Protein AF-A0A965YYR7-F1 (afdb_monomer)

Radius of gyration: 12.51 Å; Cα contacts (8 Å, |Δi|>4): 319; chains: 1; bounding box: 32×24×30 Å

Mean predicted aligned error: 2.52 Å

Secondary structure (DSSP, 8-state):
--TTBTTBPBPHHHHHHT-SEEEEEEEEEEEEEESSSTT-EE--TTS---SEEEEESSTT---GGGEEEEEE-SHHHHHHH-TTT-GGGTT-EEEEEEEEEEETTEEEEEEEEEEEE--

pLDDT: mean 96.13, std 3.87, range [72.44, 98.81]

Structure (mmCIF, N/CA/C/O backbone):
data_AF-A0A965YYR7-F1
#
_entry.id   AF-A0A965YYR7-F1
#
loop_
_atom_site.group_PDB
_atom_site.id
_atom_site.type_symbol
_atom_site.label_atom_id
_atom_site.label_alt_id
_atom_site.label_comp_id
_atom_site.label_asym_id
_atom_site.label_entity_id
_atom_site.label_seq_id
_atom_site.pdbx_PDB_ins_code
_atom_site.Cartn_x
_atom_site.Cartn_y
_atom_site.Cartn_z
_atom_site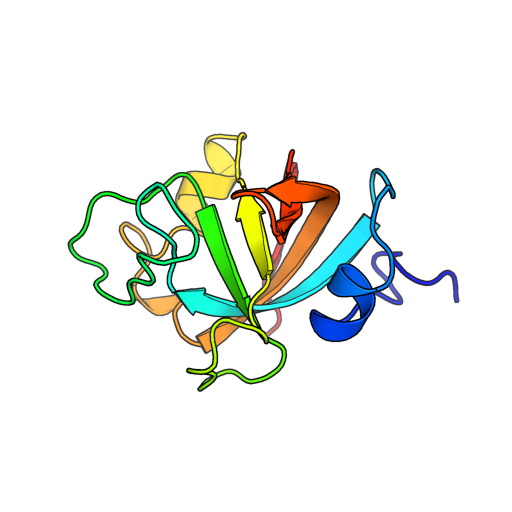.occupancy
_atom_site.B_iso_or_equiv
_atom_site.auth_seq_id
_atom_site.auth_comp_id
_atom_site.auth_asym_id
_atom_site.auth_atom_id
_atom_site.pdbx_PDB_model_num
ATOM 1 N N . MET A 1 1 ? 14.204 -14.937 -13.530 1.00 72.44 1 MET A N 1
ATOM 2 C CA . MET A 1 1 ? 13.237 -13.839 -13.311 1.00 72.44 1 MET A CA 1
ATOM 3 C C . MET A 1 1 ? 13.955 -12.738 -12.541 1.00 72.44 1 MET A C 1
ATOM 5 O O . MET A 1 1 ? 14.934 -13.054 -11.874 1.00 72.44 1 MET A O 1
ATOM 9 N N . ILE A 1 2 ? 13.568 -11.470 -12.703 1.00 90.50 2 ILE A N 1
ATOM 10 C CA . ILE A 1 2 ? 14.179 -10.355 -11.959 1.00 90.50 2 ILE A CA 1
ATOM 11 C C . ILE A 1 2 ? 13.337 -10.133 -10.707 1.00 90.50 2 ILE A C 1
ATOM 13 O O . ILE A 1 2 ? 12.152 -9.820 -10.823 1.00 90.50 2 ILE A O 1
ATOM 17 N N . LYS A 1 3 ? 13.931 -10.300 -9.526 1.00 96.00 3 LYS A N 1
ATOM 18 C CA . LYS A 1 3 ? 13.206 -10.127 -8.269 1.00 96.00 3 LYS A CA 1
ATOM 19 C C . LYS A 1 3 ? 12.777 -8.669 -8.078 1.00 96.00 3 LYS A C 1
ATOM 21 O O . LYS A 1 3 ? 13.556 -7.764 -8.368 1.00 96.00 3 LYS A O 1
ATOM 26 N N . GLY A 1 4 ? 11.549 -8.453 -7.611 1.00 96.56 4 GLY A N 1
ATOM 27 C CA . GLY A 1 4 ? 10.931 -7.126 -7.527 1.00 96.56 4 GLY A CA 1
ATOM 28 C C . GLY A 1 4 ? 10.351 -6.637 -8.857 1.00 96.56 4 GLY A C 1
ATOM 29 O O . GLY A 1 4 ? 9.943 -5.486 -8.959 1.00 96.56 4 GLY A O 1
ATOM 30 N N . SER A 1 5 ? 10.307 -7.483 -9.889 1.00 97.75 5 SER A N 1
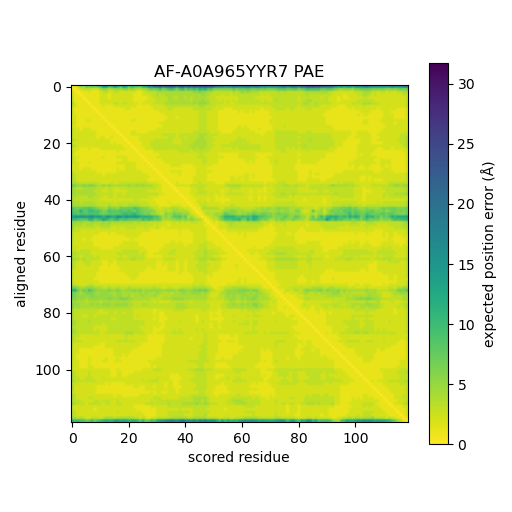ATOM 31 C CA . SER A 1 5 ? 9.578 -7.187 -11.127 1.00 97.75 5 SER A CA 1
ATOM 32 C C . SER A 1 5 ? 8.112 -7.594 -11.003 1.00 97.75 5 SER A C 1
ATOM 34 O O . SER A 1 5 ? 7.758 -8.412 -10.161 1.00 97.75 5 SER A O 1
ATOM 36 N N . ARG A 1 6 ? 7.253 -7.108 -11.903 1.00 96.56 6 ARG A N 1
ATOM 37 C CA . ARG A 1 6 ? 5.834 -7.497 -11.928 1.00 96.56 6 ARG A CA 1
ATOM 38 C C . ARG A 1 6 ? 5.615 -9.014 -12.049 1.00 96.56 6 ARG A C 1
ATOM 40 O O . ARG A 1 6 ? 4.636 -9.526 -11.528 1.00 96.56 6 ARG A O 1
ATOM 47 N N . SER A 1 7 ? 6.509 -9.726 -12.739 1.00 96.69 7 SER A N 1
ATOM 48 C CA . SER A 1 7 ? 6.442 -11.189 -12.908 1.00 96.69 7 SER A CA 1
ATOM 49 C C . SER A 1 7 ? 7.035 -11.990 -11.743 1.00 96.69 7 SER A C 1
ATOM 51 O O . SER A 1 7 ? 6.821 -13.193 -11.671 1.00 96.69 7 SER A O 1
ATOM 53 N N . ASP A 1 8 ? 7.815 -11.347 -10.871 1.00 97.69 8 ASP A N 1
ATOM 54 C CA . ASP A 1 8 ? 8.429 -11.951 -9.681 1.00 97.69 8 ASP A CA 1
ATOM 55 C C . ASP A 1 8 ? 8.524 -10.879 -8.578 1.00 97.69 8 ASP A C 1
ATOM 57 O O . ASP A 1 8 ? 9.616 -10.366 -8.293 1.00 97.69 8 ASP A O 1
ATOM 61 N N . PRO A 1 9 ? 7.373 -10.454 -8.019 1.00 98.19 9 PRO A N 1
ATOM 62 C CA . PRO A 1 9 ? 7.322 -9.388 -7.027 1.00 98.19 9 PRO A CA 1
ATOM 63 C C . P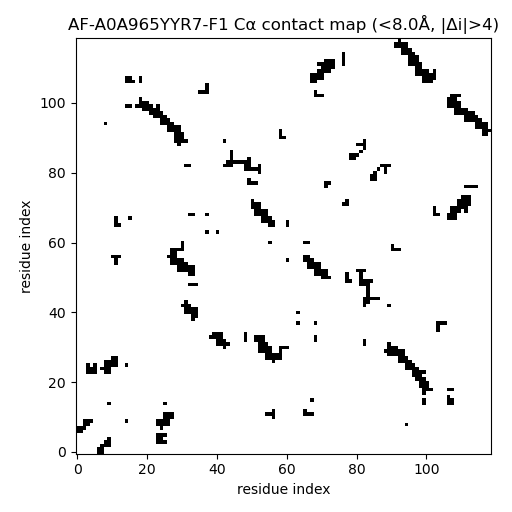RO A 1 9 ? 7.972 -9.836 -5.715 1.00 98.19 9 PRO A C 1
ATOM 65 O O . PRO A 1 9 ? 8.083 -11.029 -5.419 1.00 98.19 9 P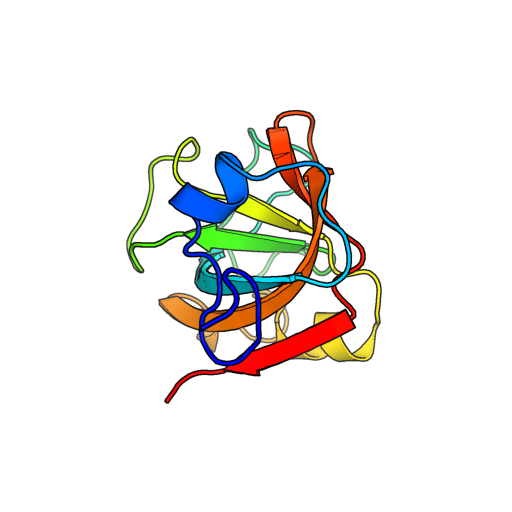RO A O 1
ATOM 68 N N . TYR A 1 10 ? 8.411 -8.882 -4.903 1.00 98.69 10 TYR A N 1
ATOM 69 C CA . TYR A 1 10 ? 8.794 -9.163 -3.521 1.00 98.69 10 TYR A CA 1
ATOM 70 C C . TYR A 1 10 ? 7.574 -9.597 -2.699 1.00 98.69 10 TYR A C 1
ATOM 72 O O . TYR A 1 10 ? 6.511 -9.004 -2.834 1.00 98.69 10 TYR A O 1
ATOM 80 N N . THR A 1 11 ? 7.717 -10.590 -1.822 1.00 98.75 11 THR A N 1
ATOM 81 C CA . THR A 1 11 ? 6.771 -10.741 -0.702 1.00 98.75 11 THR A CA 1
ATOM 82 C C . THR A 1 11 ? 6.968 -9.587 0.287 1.00 98.75 11 THR A C 1
ATOM 84 O O . THR A 1 11 ? 7.956 -8.849 0.192 1.00 98.75 11 THR A O 1
ATOM 87 N N . VAL A 1 12 ? 6.074 -9.427 1.259 1.00 98.75 12 VAL A N 1
ATOM 88 C CA . VAL A 1 12 ? 6.213 -8.412 2.310 1.00 98.75 12 VAL A CA 1
ATOM 89 C C . VAL A 1 12 ? 7.516 -8.603 3.084 1.00 98.75 12 VAL A C 1
ATOM 91 O O . VAL A 1 12 ? 8.297 -7.655 3.187 1.00 98.75 12 VAL A O 1
ATOM 94 N N . ALA A 1 13 ? 7.814 -9.826 3.533 1.00 98.69 13 ALA A N 1
ATOM 95 C CA . ALA A 1 13 ? 9.067 -10.121 4.229 1.00 98.69 13 ALA A CA 1
ATOM 96 C C . ALA A 1 13 ? 10.302 -9.748 3.388 1.00 98.69 13 ALA A C 1
ATOM 98 O O . ALA A 1 13 ? 11.222 -9.081 3.862 1.00 98.69 13 ALA A O 1
ATOM 99 N N . GLN A 1 14 ? 10.302 -10.094 2.098 1.00 98.62 14 GLN A N 1
ATOM 100 C CA . GLN A 1 14 ? 11.428 -9.771 1.223 1.00 98.62 14 GLN A CA 1
ATOM 101 C C . GLN A 1 14 ? 11.558 -8.262 0.981 1.00 98.62 14 GLN A C 1
ATOM 103 O O . GLN A 1 14 ? 12.674 -7.750 0.918 1.00 98.62 14 GLN A O 1
ATOM 108 N N . ALA A 1 15 ? 10.444 -7.538 0.859 1.00 98.56 15 ALA A N 1
ATOM 109 C CA . ALA A 1 15 ? 10.440 -6.087 0.707 1.00 98.56 15 ALA A CA 1
ATOM 110 C C . ALA A 1 15 ? 11.031 -5.378 1.941 1.00 98.56 15 ALA A C 1
ATOM 112 O O . ALA A 1 15 ? 11.763 -4.394 1.797 1.00 98.56 15 ALA A O 1
ATOM 113 N N . MET A 1 16 ? 10.787 -5.900 3.148 1.00 98.50 16 MET A N 1
ATOM 114 C CA . MET A 1 16 ? 11.412 -5.398 4.379 1.00 98.50 16 MET A CA 1
ATOM 115 C C . MET A 1 16 ? 12.933 -5.601 4.396 1.00 98.50 16 MET A C 1
ATOM 117 O O . MET A 1 16 ? 13.661 -4.727 4.862 1.00 98.50 16 MET A O 1
ATOM 121 N N . GLU A 1 17 ? 13.425 -6.717 3.856 1.00 98.19 17 GLU A N 1
ATOM 122 C CA . GLU A 1 17 ? 14.861 -7.027 3.777 1.00 98.19 17 GLU A CA 1
ATOM 123 C C . GLU A 1 17 ? 15.591 -6.252 2.662 1.00 98.19 17 GLU A C 1
ATOM 125 O O . GLU A 1 17 ? 16.796 -6.020 2.747 1.00 98.19 17 GLU A O 1
ATOM 130 N N . HIS A 1 18 ? 14.876 -5.834 1.612 1.00 97.31 18 HIS A N 1
ATOM 131 C CA . HIS A 1 18 ? 15.447 -5.268 0.382 1.00 97.31 18 HIS A CA 1
ATOM 132 C C . HIS A 1 18 ? 15.154 -3.768 0.203 1.00 97.31 18 HIS A C 1
ATOM 134 O O . HIS A 1 18 ? 14.888 -3.307 -0.909 1.00 97.31 18 HIS A O 1
ATOM 140 N N . GLN A 1 19 ? 15.225 -3.000 1.292 1.00 98.25 19 GLN A N 1
ATOM 141 C CA . GLN A 1 19 ? 15.033 -1.544 1.295 1.00 98.25 19 GLN A CA 1
ATOM 142 C C . GLN A 1 19 ? 16.048 -0.793 0.409 1.00 98.25 19 GLN A C 1
ATOM 144 O O . GLN A 1 19 ? 17.101 -1.317 0.038 1.00 98.25 19 GLN A O 1
ATOM 149 N N . ASN A 1 20 ? 15.750 0.477 0.120 1.00 97.81 20 ASN A N 1
ATOM 150 C CA . ASN A 1 20 ? 16.502 1.376 -0.764 1.00 97.81 20 ASN A CA 1
ATOM 151 C C . ASN A 1 20 ? 16.480 0.943 -2.240 1.00 97.81 20 ASN A C 1
ATOM 153 O O . ASN A 1 20 ? 17.488 1.024 -2.945 1.00 97.81 20 ASN A O 1
ATOM 157 N N . LYS A 1 21 ? 15.322 0.470 -2.711 1.00 97.75 21 LYS A N 1
ATOM 158 C CA . LYS A 1 21 ? 15.076 0.112 -4.116 1.00 97.75 21 LYS A CA 1
ATOM 159 C C . LYS A 1 21 ? 13.915 0.930 -4.659 1.00 97.75 21 LYS A C 1
ATOM 161 O O . LYS A 1 21 ? 12.871 0.976 -4.026 1.00 97.75 21 LYS A O 1
ATOM 166 N N . ALA A 1 22 ? 14.097 1.533 -5.825 1.00 97.44 22 ALA A N 1
ATOM 167 C CA . ALA A 1 22 ? 13.055 2.292 -6.508 1.00 97.44 22 ALA A CA 1
ATOM 168 C C . ALA A 1 22 ? 12.352 1.444 -7.579 1.00 97.44 22 ALA A C 1
ATOM 170 O O . ALA A 1 22 ? 12.972 0.528 -8.125 1.00 97.44 22 ALA A O 1
ATOM 171 N N . ASP A 1 23 ? 11.100 1.786 -7.892 1.00 96.75 23 ASP A N 1
ATOM 172 C CA . ASP A 1 23 ? 10.297 1.187 -8.978 1.00 96.75 23 ASP A CA 1
ATOM 173 C C . ASP A 1 23 ? 10.237 -0.357 -8.936 1.00 96.75 23 ASP A C 1
ATOM 175 O O . ASP A 1 23 ? 10.438 -1.049 -9.938 1.00 96.75 23 ASP A O 1
ATOM 179 N N . VAL A 1 24 ? 9.973 -0.919 -7.752 1.00 98.38 24 VAL A N 1
ATOM 180 C CA . VAL A 1 24 ? 9.824 -2.370 -7.560 1.00 98.38 24 VAL A CA 1
ATOM 181 C C . VAL A 1 24 ? 8.392 -2.751 -7.223 1.00 98.38 24 VAL A C 1
ATOM 183 O O . VAL A 1 24 ? 7.649 -2.000 -6.595 1.00 98.38 24 VAL A O 1
ATOM 186 N N . TRP A 1 25 ? 8.022 -3.962 -7.621 1.00 98.50 25 TRP A N 1
ATOM 187 C CA . TRP A 1 25 ? 6.761 -4.597 -7.280 1.00 98.50 25 TRP A CA 1
ATOM 188 C C . TRP A 1 25 ? 6.903 -5.442 -6.020 1.00 98.50 25 TRP A C 1
ATOM 190 O O . TRP A 1 25 ? 7.840 -6.238 -5.891 1.00 98.50 25 TRP A O 1
ATOM 200 N N . MET A 1 26 ? 5.921 -5.326 -5.133 1.00 98.50 26 MET A N 1
ATOM 201 C CA . MET A 1 26 ? 5.694 -6.260 -4.037 1.00 98.50 26 MET A CA 1
ATOM 202 C C . MET A 1 26 ? 4.262 -6.793 -4.062 1.00 98.50 26 MET A C 1
ATOM 204 O O . MET A 1 26 ? 3.387 -6.180 -4.669 1.00 98.50 26 MET A O 1
ATOM 208 N N . VAL A 1 27 ? 4.030 -7.920 -3.402 1.00 98.62 27 VAL A N 1
ATOM 209 C CA . VAL A 1 27 ? 2.727 -8.559 -3.229 1.00 98.62 27 VAL A CA 1
ATOM 210 C C . VAL A 1 27 ? 2.457 -8.780 -1.745 1.00 98.62 27 VAL A C 1
ATOM 212 O O . VAL A 1 27 ? 3.364 -9.134 -0.995 1.00 98.62 27 VAL A O 1
ATOM 215 N N . GLY A 1 28 ? 1.211 -8.570 -1.332 1.00 98.62 28 GLY A N 1
ATOM 216 C CA . GLY A 1 28 ? 0.740 -8.851 0.020 1.00 98.62 28 GLY A CA 1
ATOM 217 C C . GLY A 1 28 ? -0.776 -8.722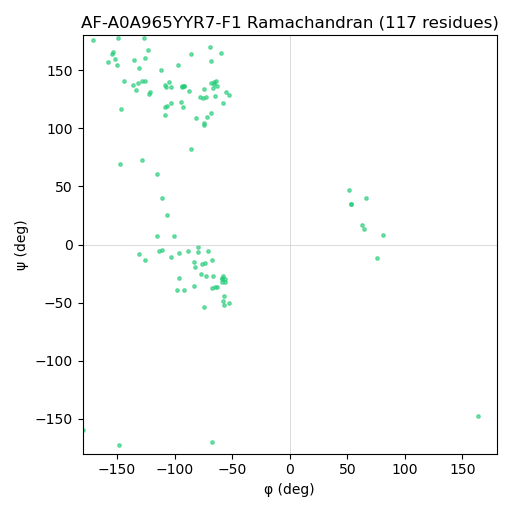 0.129 1.00 98.62 28 GLY A C 1
ATOM 218 O O . GLY A 1 28 ? -1.455 -8.338 -0.825 1.00 98.62 28 GLY A O 1
ATOM 219 N N . TYR A 1 29 ? -1.309 -9.035 1.302 1.00 98.75 29 TYR A N 1
ATOM 220 C CA . TYR A 1 29 ? -2.705 -8.814 1.657 1.00 98.75 29 TYR A CA 1
ATOM 221 C C . TYR A 1 29 ? -2.860 -7.476 2.366 1.00 98.75 29 TYR A C 1
ATOM 223 O O . TYR A 1 29 ? -2.069 -7.155 3.250 1.00 98.75 29 TYR A O 1
ATOM 231 N N . ILE A 1 30 ? -3.893 -6.713 2.013 1.00 98.38 30 ILE A N 1
ATOM 232 C CA . ILE A 1 30 ? -4.274 -5.516 2.768 1.00 98.38 30 ILE A CA 1
ATOM 233 C C . ILE A 1 30 ? -4.897 -5.974 4.087 1.00 98.38 30 ILE A C 1
ATOM 235 O O . ILE A 1 30 ? -6.002 -6.508 4.094 1.00 98.38 30 ILE A O 1
ATOM 239 N N . VAL A 1 31 ? -4.199 -5.760 5.200 1.00 98.31 31 VAL A N 1
ATOM 240 C CA . VAL A 1 31 ? -4.667 -6.163 6.541 1.00 98.31 31 VAL A CA 1
ATOM 241 C C . VAL A 1 31 ? -5.204 -4.992 7.362 1.00 98.31 31 VAL A C 1
ATOM 243 O O . VAL A 1 31 ? -5.832 -5.194 8.394 1.00 98.31 31 VAL A O 1
ATOM 246 N N . GLY A 1 32 ? -4.999 -3.757 6.902 1.00 97.88 32 GLY A N 1
ATOM 247 C CA . GLY A 1 32 ? -5.480 -2.553 7.572 1.00 97.88 32 GLY A CA 1
ATOM 248 C C . GLY A 1 32 ? -4.776 -1.296 7.072 1.00 97.88 32 GLY A C 1
ATOM 249 O O . GLY A 1 32 ? -4.385 -1.208 5.907 1.00 97.88 32 GLY A O 1
ATOM 250 N N . ALA A 1 33 ? -4.597 -0.327 7.963 1.00 97.81 33 ALA A N 1
ATOM 251 C CA . ALA A 1 33 ? -3.839 0.901 7.738 1.00 97.81 33 ALA A CA 1
ATOM 252 C C . ALA A 1 33 ? -3.196 1.394 9.049 1.00 97.81 33 ALA A C 1
ATOM 254 O O . ALA A 1 33 ? -3.402 0.816 10.115 1.00 97.81 33 ALA A O 1
ATOM 255 N N . PHE A 1 34 ? -2.428 2.481 8.980 1.00 97.56 34 PHE A N 1
ATOM 256 C CA . PHE A 1 34 ? -1.804 3.132 10.132 1.00 97.56 34 PHE A CA 1
ATOM 257 C C . PHE A 1 34 ? -2.233 4.600 10.247 1.00 97.56 34 PHE A C 1
ATOM 259 O O . PHE A 1 34 ? -2.117 5.375 9.291 1.00 97.56 34 PHE A O 1
ATOM 266 N N . ASP A 1 35 ? -2.688 5.014 11.431 1.00 96.06 35 ASP A N 1
ATOM 267 C CA . ASP A 1 35 ? -3.065 6.402 11.724 1.00 96.06 35 ASP A CA 1
ATOM 268 C C . ASP A 1 35 ? -1.844 7.227 12.164 1.00 96.06 35 ASP A C 1
ATOM 270 O O . ASP A 1 35 ? -1.548 7.399 13.347 1.00 96.06 35 ASP A O 1
ATOM 274 N N . GLY A 1 36 ? -1.075 7.711 11.188 1.00 94.31 36 GLY A N 1
ATOM 275 C CA . GLY A 1 36 ? 0.003 8.682 11.411 1.00 94.31 36 GLY A CA 1
ATOM 276 C C . GLY A 1 36 ? 1.295 8.128 12.028 1.00 94.31 36 GLY A C 1
ATOM 277 O O . GLY A 1 36 ? 2.302 8.834 12.019 1.00 94.31 36 GLY A O 1
ATOM 278 N N . THR A 1 37 ? 1.307 6.892 12.533 1.00 96.88 37 THR A N 1
ATOM 279 C CA . THR A 1 37 ? 2.498 6.205 13.065 1.00 96.88 37 THR A CA 1
ATOM 280 C C . THR A 1 37 ? 2.322 4.686 13.051 1.00 96.88 37 THR A C 1
ATOM 282 O O . THR A 1 37 ? 1.198 4.191 13.116 1.00 96.88 37 THR A O 1
ATOM 285 N N . ILE A 1 38 ? 3.436 3.946 13.042 1.00 97.31 38 ILE A N 1
ATOM 286 C CA . ILE A 1 38 ? 3.459 2.476 13.038 1.00 97.31 38 ILE A CA 1
ATOM 287 C C . ILE A 1 38 ? 2.749 1.857 14.257 1.00 97.31 38 ILE A C 1
ATOM 289 O O . ILE A 1 38 ? 2.147 0.797 14.157 1.00 97.31 38 ILE A O 1
ATOM 293 N N . ASN A 1 39 ? 2.732 2.555 15.398 1.00 96.31 39 ASN A N 1
ATOM 294 C CA . ASN A 1 39 ? 2.095 2.073 16.634 1.00 96.31 39 ASN A CA 1
ATOM 295 C C . ASN A 1 39 ? 0.567 2.251 16.663 1.00 96.31 39 ASN A C 1
ATOM 297 O O . ASN A 1 39 ? -0.073 1.896 17.650 1.00 96.31 39 ASN A O 1
ATOM 301 N N . LYS A 1 40 ? -0.025 2.849 15.625 1.00 96.75 40 LYS A N 1
ATOM 302 C CA . LYS A 1 40 ? -1.468 3.093 15.521 1.00 96.75 40 LYS A CA 1
ATOM 303 C C . LYS A 1 40 ? -2.059 2.303 14.357 1.00 96.75 40 LYS A C 1
ATOM 305 O O . LYS A 1 40 ? -2.581 2.882 13.405 1.00 96.75 40 LYS A O 1
ATOM 310 N N . PHE A 1 41 ? -1.928 0.983 14.428 1.00 97.25 41 PHE A N 1
ATOM 311 C CA . PHE A 1 41 ? -2.566 0.075 13.480 1.00 97.25 41 PHE A CA 1
ATOM 312 C C . PHE A 1 41 ? -4.091 0.122 13.631 1.00 97.25 41 PHE A C 1
ATOM 314 O O . PHE A 1 41 ? -4.609 0.105 14.749 1.00 97.25 41 PHE A O 1
ATOM 321 N N . VAL A 1 42 ? -4.802 0.194 12.508 1.00 96.19 42 VAL A N 1
ATOM 322 C CA . VAL A 1 42 ? -6.263 0.257 12.459 1.00 96.19 42 VAL A CA 1
ATOM 323 C C . VAL A 1 42 ? -6.813 -0.662 11.374 1.00 96.19 42 VAL A C 1
ATOM 325 O O . VAL A 1 42 ? -6.323 -0.693 10.246 1.00 96.19 42 VAL A O 1
ATOM 328 N N . THR A 1 43 ? -7.884 -1.370 11.716 1.00 95.19 43 THR A N 1
ATOM 329 C CA . THR A 1 43 ? -8.722 -2.133 10.777 1.00 95.19 43 THR A CA 1
ATOM 330 C C . THR A 1 43 ? -10.111 -1.513 10.613 1.00 95.19 43 THR A C 1
ATOM 332 O O . THR A 1 43 ? -10.896 -1.964 9.785 1.00 95.19 43 THR A O 1
ATOM 335 N N . ASP A 1 44 ? -10.414 -0.463 11.385 1.00 90.88 44 ASP A N 1
ATOM 336 C CA . ASP A 1 44 ? -11.679 0.263 11.320 1.00 90.88 44 ASP A CA 1
ATOM 337 C C . ASP A 1 44 ? -11.806 1.030 9.998 1.00 90.88 44 ASP A C 1
ATOM 339 O O . ASP A 1 44 ? -11.102 2.008 9.731 1.00 90.88 44 ASP A O 1
ATOM 343 N N . THR A 1 45 ? -12.756 0.589 9.180 1.00 89.00 45 THR A N 1
ATOM 344 C CA . THR A 1 45 ? -13.051 1.153 7.862 1.00 89.00 45 THR A CA 1
ATOM 345 C C . THR A 1 45 ? -13.886 2.435 7.943 1.00 89.00 45 THR A C 1
ATOM 347 O O . THR A 1 45 ? -14.106 3.095 6.936 1.00 89.00 45 THR A O 1
ATOM 350 N N . THR A 1 46 ? -14.362 2.834 9.124 1.00 88.25 46 THR A N 1
ATOM 351 C CA . THR A 1 46 ? -15.095 4.099 9.318 1.00 88.25 46 THR A CA 1
ATOM 352 C C . THR A 1 46 ? -14.179 5.287 9.634 1.00 88.25 46 THR A C 1
ATOM 354 O O . THR A 1 46 ? -14.640 6.430 9.697 1.00 88.25 46 THR A O 1
ATOM 357 N N . GLY A 1 47 ? -12.876 5.031 9.805 1.00 84.19 47 GLY A N 1
ATOM 358 C CA . GLY A 1 47 ? -11.850 6.044 10.044 1.00 84.19 47 GLY A CA 1
ATOM 359 C C . GLY A 1 47 ? -11.598 6.973 8.848 1.00 84.19 47 GLY A C 1
ATOM 360 O O . GLY A 1 47 ? -12.331 6.994 7.870 1.00 84.19 47 GLY A O 1
ATOM 361 N N . GLN A 1 48 ? -10.535 7.782 8.909 1.00 87.06 48 GLN A N 1
ATOM 362 C CA . GLN A 1 48 ? -10.207 8.752 7.844 1.00 87.06 48 GLN A CA 1
ATOM 363 C C . GLN A 1 48 ? -8.880 8.466 7.125 1.00 87.06 48 GLN A C 1
ATOM 365 O O . GLN A 1 48 ? -8.430 9.270 6.303 1.00 87.06 48 GLN A O 1
ATOM 370 N N . VAL A 1 49 ? -8.243 7.328 7.414 1.00 93.25 49 VAL A N 1
ATOM 371 C CA . VAL A 1 49 ? -6.935 6.979 6.852 1.00 93.25 49 VAL A CA 1
ATOM 372 C C . VAL A 1 49 ? -7.090 6.556 5.390 1.00 93.25 49 VAL A C 1
ATOM 374 O O . VAL A 1 49 ? -7.503 5.443 5.085 1.00 93.25 49 VAL A O 1
ATOM 377 N N . ARG A 1 50 ? -6.740 7.470 4.478 1.00 94.56 50 ARG A N 1
ATOM 378 C CA . ARG A 1 50 ? -6.769 7.252 3.016 1.00 94.56 50 ARG A CA 1
ATOM 379 C C . ARG A 1 50 ? -5.394 7.259 2.357 1.00 94.56 50 ARG A C 1
ATOM 381 O O . ARG A 1 50 ? -5.275 7.071 1.153 1.00 94.56 50 ARG A O 1
ATOM 388 N N . SER A 1 51 ? -4.351 7.564 3.122 1.00 94.69 51 SER A N 1
ATOM 389 C CA . SER A 1 51 ? -3.003 7.817 2.603 1.00 94.69 51 SER A CA 1
ATOM 390 C C . SER A 1 51 ? -2.080 6.605 2.6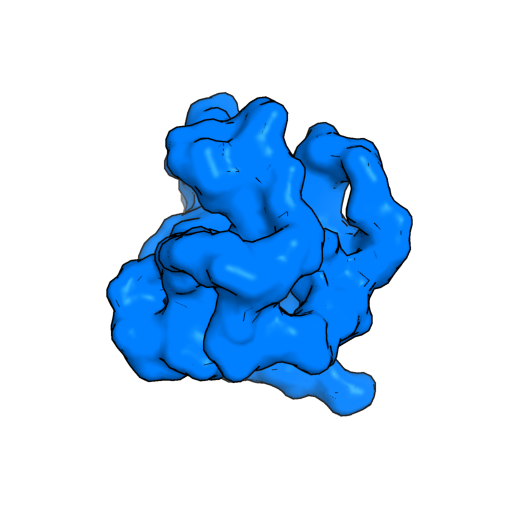57 1.00 94.69 51 SER A C 1
ATOM 392 O O . SER A 1 51 ? -0.961 6.690 2.153 1.00 94.69 51 SER A O 1
ATOM 394 N N . ASN A 1 52 ? -2.507 5.506 3.277 1.00 97.50 52 ASN A N 1
ATOM 395 C CA . ASN A 1 52 ? -1.711 4.295 3.371 1.00 97.50 52 ASN A CA 1
ATOM 396 C C . ASN A 1 52 ? -2.573 3.045 3.543 1.00 97.50 52 ASN A C 1
ATOM 398 O O . ASN A 1 52 ? -3.744 3.132 3.914 1.00 97.50 52 ASN A O 1
ATOM 402 N N . VAL A 1 53 ? -1.943 1.902 3.293 1.00 98.06 53 VAL A N 1
ATOM 403 C CA . VAL A 1 53 ? -2.421 0.571 3.670 1.00 98.06 53 VAL A CA 1
ATOM 404 C C . VAL A 1 53 ? -1.291 -0.185 4.369 1.00 98.06 53 VAL A C 1
ATOM 406 O O . VAL A 1 53 ? -0.112 0.072 4.113 1.00 98.06 53 VAL A O 1
ATOM 409 N N . ALA A 1 54 ? -1.649 -1.110 5.250 1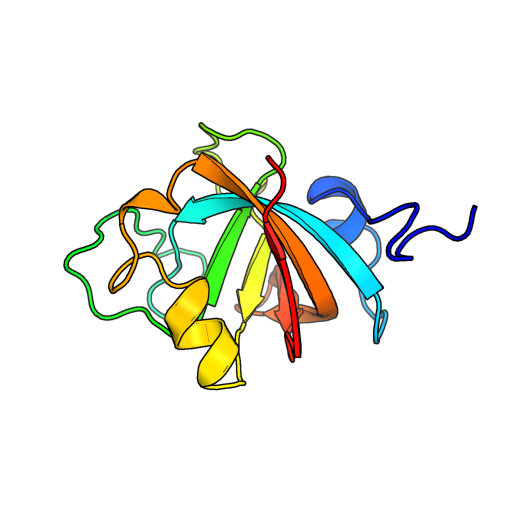.00 98.50 54 ALA A N 1
ATOM 410 C CA . ALA A 1 54 ? -0.744 -2.085 5.841 1.00 98.50 54 ALA A CA 1
ATOM 411 C C . ALA A 1 54 ? -0.814 -3.374 5.017 1.00 98.50 54 ALA A C 1
ATOM 413 O O . ALA A 1 54 ? -1.902 -3.936 4.861 1.00 98.50 54 ALA A O 1
ATOM 414 N N . LEU A 1 55 ? 0.325 -3.825 4.485 1.00 98.75 55 LEU A N 1
ATOM 415 C CA . LEU A 1 55 ? 0.420 -5.096 3.769 1.00 98.75 55 LEU A CA 1
ATOM 416 C C . LEU A 1 55 ? 1.114 -6.157 4.619 1.00 98.75 55 LEU A C 1
ATOM 418 O O . LEU A 1 55 ? 2.119 -5.856 5.256 1.00 98.75 55 LEU A O 1
ATOM 422 N N . ALA A 1 56 ? 0.624 -7.394 4.570 1.00 98.81 56 ALA A N 1
ATOM 423 C CA . ALA A 1 56 ? 1.258 -8.558 5.190 1.00 98.81 56 ALA A CA 1
ATOM 424 C C . ALA A 1 56 ? 1.265 -9.774 4.250 1.00 98.81 56 ALA A C 1
ATOM 426 O O . ALA A 1 56 ? 0.460 -9.856 3.320 1.00 98.81 56 ALA A O 1
ATOM 427 N N . ASP A 1 57 ? 2.162 -10.732 4.494 1.00 98.62 57 ASP A N 1
ATOM 428 C CA . ASP A 1 57 ? 2.199 -11.992 3.733 1.00 98.62 57 ASP A CA 1
ATOM 429 C C . ASP A 1 57 ? 1.027 -12.924 4.099 1.00 98.62 57 ASP A C 1
ATOM 431 O O . ASP A 1 57 ? 0.561 -13.697 3.261 1.00 98.62 57 ASP A O 1
ATOM 435 N N . ASN A 1 58 ? 0.496 -12.806 5.323 1.00 98.38 58 ASN A N 1
ATOM 436 C CA . ASN A 1 58 ? -0.701 -13.509 5.780 1.00 98.38 58 ASN A CA 1
ATOM 437 C C . ASN A 1 58 ? -1.909 -12.566 5.790 1.00 98.38 58 ASN A C 1
ATOM 439 O O . ASN A 1 58 ? -1.829 -11.450 6.296 1.00 98.38 58 ASN A O 1
ATOM 443 N N . LYS A 1 59 ? -3.057 -13.034 5.292 1.00 97.44 59 LYS A N 1
ATOM 444 C CA . LYS A 1 59 ? -4.286 -12.225 5.245 1.00 97.44 59 LYS A CA 1
ATOM 445 C C . LYS A 1 59 ? -4.864 -11.883 6.623 1.00 97.44 59 LYS A C 1
ATOM 447 O O . LYS A 1 59 ? -5.525 -10.871 6.746 1.00 97.44 59 LYS A O 1
ATOM 452 N N . ASP A 1 60 ? -4.613 -12.711 7.635 1.00 96.25 60 ASP A N 1
ATOM 453 C CA . ASP A 1 60 ? -5.122 -12.527 9.001 1.00 96.25 60 ASP A CA 1
ATOM 454 C C . ASP A 1 60 ? -3.997 -12.069 9.955 1.00 96.25 60 ASP A C 1
ATOM 456 O O . ASP A 1 60 ? -4.032 -12.354 11.150 1.00 96.25 60 ASP A O 1
ATOM 460 N N . GLU A 1 61 ? -2.953 -11.420 9.419 1.00 97.88 61 GLU A N 1
ATOM 461 C CA . GLU A 1 61 ? -1.796 -10.977 10.201 1.00 97.88 61 GLU A CA 1
ATOM 462 C C . GLU A 1 61 ? -2.189 -9.938 11.258 1.00 97.88 61 GLU A C 1
ATOM 464 O O . GLU A 1 61 ? -2.916 -8.982 10.982 1.00 97.88 61 GLU A O 1
ATOM 469 N N . THR A 1 62 ? -1.653 -10.101 12.465 1.00 94.88 62 THR A N 1
ATOM 470 C CA . THR A 1 62 ? -1.865 -9.174 13.590 1.00 94.88 62 THR A CA 1
ATOM 471 C C . THR A 1 62 ? -0.559 -8.673 14.198 1.00 94.88 62 THR A C 1
ATOM 473 O O . THR A 1 62 ? -0.568 -7.712 14.964 1.00 94.88 62 THR A O 1
ATOM 476 N N . GLU A 1 63 ? 0.568 -9.299 13.859 1.00 97.75 63 GLU A N 1
ATOM 477 C CA . GLU A 1 63 ? 1.889 -8.898 14.320 1.00 97.75 63 GLU A CA 1
ATOM 478 C C . GLU A 1 63 ? 2.409 -7.733 13.465 1.00 97.75 63 GLU A C 1
ATOM 480 O O . GLU A 1 63 ? 2.765 -7.900 12.299 1.00 97.75 63 GLU A O 1
ATOM 485 N N . ILE A 1 64 ? 2.462 -6.531 14.051 1.00 97.75 64 ILE A N 1
ATOM 486 C CA . ILE A 1 64 ? 2.844 -5.292 13.348 1.00 97.75 64 ILE A CA 1
ATOM 487 C C . ILE A 1 64 ? 4.250 -5.399 12.747 1.00 97.75 64 ILE A C 1
ATOM 489 O O . ILE A 1 64 ? 4.506 -4.834 11.686 1.00 97.75 64 ILE A O 1
ATOM 493 N N . THR A 1 65 ? 5.163 -6.143 13.380 1.00 98.00 65 THR A N 1
ATOM 494 C CA . THR A 1 65 ? 6.524 -6.330 12.850 1.00 98.00 65 THR A CA 1
ATOM 495 C C . THR A 1 65 ? 6.582 -7.143 11.550 1.00 98.00 65 THR A C 1
ATOM 497 O O . THR A 1 65 ? 7.598 -7.098 10.861 1.00 98.00 65 THR A O 1
ATOM 500 N N . LEU A 1 66 ? 5.491 -7.825 11.180 1.00 98.38 66 LEU A N 1
ATOM 501 C CA . LEU A 1 66 ? 5.324 -8.552 9.916 1.00 98.38 66 LEU A CA 1
ATOM 502 C C . LEU A 1 66 ? 4.492 -7.769 8.881 1.00 98.38 66 LEU A C 1
ATOM 504 O O . LEU A 1 66 ? 4.173 -8.297 7.814 1.00 98.38 66 LEU A O 1
ATOM 508 N N . MET A 1 67 ? 4.162 -6.505 9.169 1.00 98.69 67 MET A N 1
ATOM 509 C CA . MET A 1 67 ? 3.415 -5.616 8.277 1.00 98.69 67 MET A CA 1
ATOM 510 C C . MET A 1 67 ? 4.303 -4.523 7.687 1.00 98.69 67 MET A C 1
ATOM 512 O O . MET A 1 67 ? 5.080 -3.880 8.390 1.00 98.69 67 MET A O 1
ATOM 516 N N . LEU A 1 68 ? 4.143 -4.253 6.394 1.00 98.69 68 LEU A N 1
ATOM 517 C CA . LEU A 1 68 ? 4.839 -3.177 5.698 1.00 98.69 68 LEU A CA 1
ATOM 518 C C . LEU A 1 68 ? 3.857 -2.033 5.401 1.00 98.69 68 LEU A C 1
ATOM 520 O O . LEU A 1 68 ? 2.867 -2.243 4.691 1.00 98.69 68 LEU A O 1
ATOM 524 N N . PRO A 1 69 ? 4.097 -0.815 5.924 1.00 98.56 69 PRO A N 1
ATOM 525 C CA . PRO A 1 69 ? 3.268 0.336 5.615 1.00 98.56 69 PRO A CA 1
ATOM 526 C C . PRO A 1 69 ? 3.577 0.844 4.200 1.00 98.56 69 PRO A C 1
ATOM 528 O O . PRO A 1 69 ? 4.721 1.168 3.868 1.00 98.56 69 PRO A O 1
ATOM 531 N N . VAL A 1 70 ? 2.539 0.958 3.374 1.00 98.44 70 VAL A N 1
ATOM 532 C CA . VAL A 1 70 ? 2.632 1.463 1.999 1.00 98.44 70 VAL A CA 1
ATOM 533 C C . VAL A 1 70 ? 1.996 2.842 1.929 1.00 98.44 70 VAL A C 1
ATOM 535 O O . VAL A 1 70 ? 0.781 2.981 2.062 1.00 98.44 70 VAL A O 1
ATOM 538 N N . ASN A 1 71 ? 2.804 3.878 1.712 1.00 97.56 71 ASN A N 1
ATOM 539 C CA . ASN A 1 71 ? 2.318 5.228 1.473 1.00 97.56 71 ASN A CA 1
ATOM 540 C C . ASN A 1 71 ? 1.825 5.382 0.030 1.00 97.56 71 ASN A C 1
ATOM 542 O O . ASN A 1 71 ? 2.555 5.142 -0.932 1.00 97.56 71 ASN A O 1
ATOM 546 N N . ILE A 1 72 ? 0.593 5.862 -0.105 1.00 93.81 72 ILE A N 1
ATOM 547 C CA . ILE A 1 72 ? -0.060 6.099 -1.385 1.00 93.81 72 ILE A CA 1
ATOM 548 C C . ILE A 1 72 ? -0.143 7.607 -1.593 1.00 93.81 72 ILE A C 1
ATOM 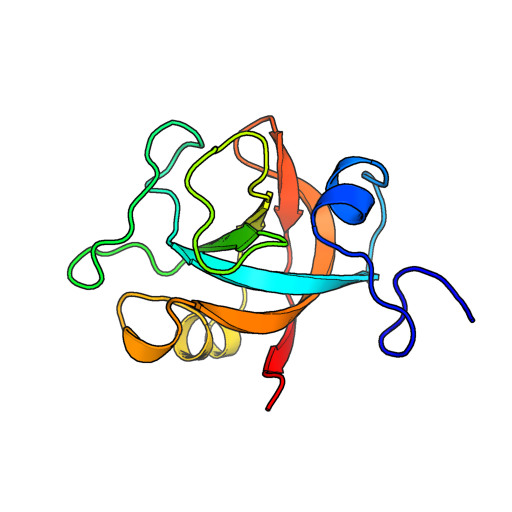550 O O . ILE A 1 72 ? -0.790 8.320 -0.823 1.00 93.81 72 ILE A O 1
ATOM 554 N N . THR A 1 73 ? 0.496 8.121 -2.641 1.00 86.38 73 THR A N 1
ATOM 555 C CA . THR A 1 73 ? 0.499 9.561 -2.944 1.00 86.38 73 THR A CA 1
ATOM 556 C C . THR A 1 73 ? -0.538 9.918 -4.008 1.00 86.38 73 THR A C 1
ATOM 558 O O . THR A 1 73 ? -1.235 10.928 -3.866 1.00 86.38 73 THR A O 1
ATOM 561 N N . ARG A 1 74 ? -0.708 9.064 -5.027 1.00 91.00 74 ARG A N 1
ATOM 562 C CA . ARG A 1 74 ? -1.624 9.279 -6.157 1.00 91.00 74 ARG A CA 1
ATOM 563 C C . ARG A 1 74 ? -3.091 9.118 -5.765 1.00 91.00 74 ARG A C 1
ATOM 565 O O . ARG A 1 74 ? -3.481 8.070 -5.263 1.00 91.00 74 ARG A O 1
ATOM 572 N N . ALA A 1 75 ? -3.909 10.126 -6.079 1.00 91.31 75 ALA A N 1
ATOM 573 C CA . ALA A 1 75 ? -5.343 10.145 -5.767 1.00 91.31 75 ALA A CA 1
ATOM 574 C C . ALA A 1 75 ? -6.080 8.892 -6.275 1.00 91.31 75 ALA A C 1
ATOM 576 O O . ALA A 1 75 ? -6.682 8.188 -5.478 1.00 91.31 75 ALA A O 1
ATOM 577 N N . ALA A 1 76 ? -5.906 8.530 -7.550 1.00 90.81 76 ALA A N 1
ATOM 578 C CA . ALA A 1 76 ? -6.574 7.363 -8.137 1.00 90.81 76 ALA A CA 1
ATOM 579 C C . ALA A 1 76 ? -6.252 6.027 -7.433 1.00 90.81 76 ALA A C 1
ATOM 581 O O . ALA A 1 76 ? -7.075 5.118 -7.423 1.00 90.81 76 ALA A O 1
ATOM 582 N N . ILE A 1 77 ? -5.060 5.895 -6.843 1.00 93.38 77 ILE A N 1
ATOM 583 C CA . ILE A 1 77 ? -4.664 4.683 -6.107 1.00 93.38 77 ILE A CA 1
ATOM 584 C C . ILE A 1 77 ? -5.212 4.726 -4.685 1.00 93.38 77 ILE A C 1
ATOM 586 O O . ILE A 1 77 ? -5.628 3.692 -4.167 1.00 93.38 77 ILE A O 1
ATOM 590 N N . LYS A 1 78 ? -5.267 5.914 -4.064 1.00 92.00 78 LYS A N 1
ATOM 591 C CA . LYS A 1 78 ? -5.932 6.086 -2.766 1.00 92.00 78 LYS A CA 1
ATOM 592 C C . LYS A 1 78 ? -7.376 5.632 -2.877 1.00 92.00 78 LYS A C 1
ATOM 594 O O . LYS A 1 78 ? -7.774 4.765 -2.108 1.00 92.00 78 LYS A O 1
ATOM 599 N N . ASP A 1 79 ? -8.100 6.145 -3.868 1.00 93.19 79 ASP A N 1
ATOM 600 C CA . ASP A 1 79 ? -9.516 5.849 -4.098 1.00 93.19 79 ASP A CA 1
ATOM 601 C C . ASP A 1 79 ? -9.779 4.351 -4.301 1.00 93.19 79 ASP A C 1
ATOM 603 O O . ASP A 1 79 ? -10.861 3.878 -3.978 1.00 93.19 79 ASP A O 1
ATOM 607 N N . ALA A 1 80 ? -8.794 3.595 -4.798 1.00 95.25 80 ALA A N 1
ATOM 608 C CA . ALA A 1 80 ? -8.928 2.163 -5.050 1.00 95.25 80 ALA A CA 1
ATOM 609 C C . ALA A 1 80 ? -8.490 1.264 -3.884 1.00 95.25 80 ALA A C 1
ATOM 611 O O . ALA A 1 80 ? -9.101 0.219 -3.664 1.00 95.25 80 ALA A O 1
ATOM 612 N N . LEU A 1 81 ? -7.408 1.611 -3.176 1.00 96.62 81 LEU A N 1
ATOM 613 C CA . LEU A 1 81 ? -6.784 0.717 -2.191 1.00 96.62 81 LEU A CA 1
ATOM 614 C C . LEU A 1 81 ? -7.230 0.980 -0.755 1.00 96.62 81 LEU A C 1
ATOM 616 O O . LEU A 1 81 ? -7.225 0.049 0.050 1.00 96.62 81 LEU A 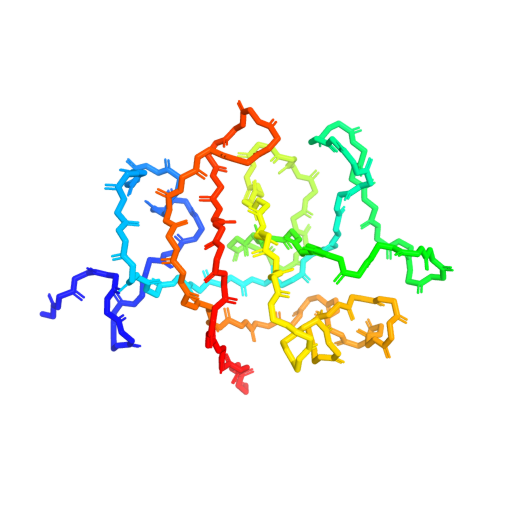O 1
ATOM 620 N N . ASN A 1 82 ? -7.597 2.216 -0.411 1.00 95.44 82 ASN A N 1
ATOM 621 C CA . ASN A 1 82 ? -7.837 2.563 0.985 1.00 95.44 82 ASN A CA 1
ATOM 622 C C . ASN A 1 82 ? -9.028 1.797 1.582 1.00 95.44 82 ASN A C 1
ATOM 624 O O . ASN A 1 82 ? -10.063 1.638 0.935 1.00 95.44 82 ASN A O 1
ATOM 628 N N . ILE A 1 83 ? -8.884 1.369 2.838 1.00 96.50 83 ILE A N 1
ATOM 629 C CA . ILE A 1 83 ? -9.891 0.556 3.534 1.00 96.50 83 ILE A CA 1
ATOM 630 C C . ILE A 1 83 ? -11.127 1.359 3.953 1.00 96.50 83 ILE A C 1
ATOM 632 O O . ILE A 1 83 ? -12.145 0.763 4.280 1.00 96.50 83 ILE A O 1
ATOM 636 N N . CYS A 1 84 ? -11.051 2.695 3.965 1.00 94.75 84 CYS A N 1
ATOM 637 C CA . CYS A 1 84 ? -12.167 3.535 4.385 1.00 94.75 84 CYS A CA 1
ATOM 638 C C . CYS A 1 84 ? -13.262 3.583 3.318 1.00 94.75 84 CYS A C 1
ATOM 640 O O . CYS A 1 84 ? -14.419 3.259 3.577 1.00 94.75 84 CYS A O 1
ATOM 642 N N . ASP A 1 85 ? -12.872 3.939 2.099 1.00 95.38 85 ASP A N 1
ATOM 643 C CA . ASP A 1 85 ? -13.785 4.020 0.968 1.00 95.38 85 ASP A CA 1
ATOM 644 C C . ASP A 1 85 ? -14.013 2.625 0.341 1.00 95.38 85 ASP A C 1
ATOM 646 O O . ASP A 1 85 ? -15.034 2.401 -0.307 1.00 95.38 85 ASP A O 1
ATOM 650 N N . ASN A 1 86 ? -13.112 1.658 0.594 1.00 96.00 86 ASN A N 1
ATOM 651 C CA . ASN A 1 86 ? -13.210 0.270 0.119 1.00 96.00 86 ASN A CA 1
ATOM 652 C C . ASN A 1 86 ? -13.040 -0.762 1.258 1.00 96.00 86 ASN A C 1
ATOM 654 O O . ASN A 1 86 ? -12.030 -1.470 1.310 1.00 96.00 86 ASN A O 1
ATOM 658 N N . PRO A 1 87 ? -14.032 -0.925 2.153 1.00 95.75 87 PRO A N 1
ATOM 659 C CA . PRO A 1 87 ? -13.952 -1.869 3.277 1.00 95.75 87 PRO A CA 1
ATOM 660 C C . PRO A 1 87 ? -13.669 -3.324 2.869 1.00 95.75 87 PRO A C 1
ATOM 662 O O . PRO A 1 87 ? -13.029 -4.076 3.599 1.00 95.75 87 PRO A O 1
ATOM 665 N N . PHE A 1 88 ? -14.110 -3.720 1.672 1.00 94.75 88 PHE A N 1
ATOM 666 C CA . PHE A 1 88 ? -13.912 -5.059 1.107 1.00 94.75 88 PHE A CA 1
ATOM 667 C C . PHE A 1 88 ? -12.462 -5.354 0.691 1.00 94.75 88 PHE A C 1
ATOM 669 O O . PHE A 1 88 ? -12.165 -6.475 0.285 1.00 94.75 88 PHE A O 1
ATOM 676 N N . ASN A 1 89 ? -11.560 -4.370 0.756 1.00 96.75 89 ASN A N 1
ATOM 677 C CA . ASN A 1 89 ? -10.141 -4.599 0.506 1.00 96.75 89 ASN A CA 1
ATOM 678 C C . ASN A 1 89 ? -9.434 -5.272 1.684 1.00 96.75 89 ASN A C 1
ATOM 680 O O . ASN A 1 89 ? -8.351 -5.810 1.477 1.00 96.75 89 ASN A O 1
ATOM 684 N N . ILE A 1 90 ? -10.015 -5.286 2.888 1.00 97.12 90 ILE A N 1
ATOM 685 C CA . ILE A 1 90 ? -9.473 -6.092 3.987 1.00 97.12 90 ILE A CA 1
ATOM 686 C C . ILE A 1 90 ? -9.367 -7.554 3.534 1.00 97.12 90 ILE A C 1
ATOM 688 O O . ILE A 1 90 ? -10.300 -8.116 2.961 1.00 97.12 90 ILE A O 1
ATOM 692 N N . ASN A 1 91 ? -8.204 -8.152 3.779 1.00 97.19 91 ASN A N 1
ATOM 693 C CA . ASN A 1 91 ? -7.805 -9.504 3.395 1.00 97.19 91 ASN A CA 1
ATOM 694 C C . ASN A 1 91 ? -7.700 -9.733 1.878 1.00 97.19 91 ASN A C 1
ATOM 696 O O . ASN A 1 91 ? -7.579 -10.877 1.435 1.00 97.19 91 ASN A O 1
ATOM 700 N N . ARG A 1 92 ? -7.711 -8.670 1.067 1.00 97.69 92 ARG A N 1
ATOM 701 C CA . ARG A 1 92 ? -7.557 -8.762 -0.386 1.00 97.69 92 ARG A CA 1
ATOM 702 C C . ARG A 1 92 ? -6.084 -8.739 -0.777 1.00 97.69 92 ARG A C 1
ATOM 704 O O . ARG A 1 92 ? -5.329 -7.876 -0.329 1.00 97.69 92 ARG A O 1
ATOM 711 N N . ALA A 1 93 ? -5.688 -9.674 -1.637 1.00 98.12 93 ALA A N 1
ATOM 712 C CA . ALA A 1 93 ? -4.343 -9.728 -2.193 1.00 98.12 93 ALA A CA 1
ATOM 713 C C . ALA A 1 93 ? -4.147 -8.645 -3.262 1.00 98.12 93 ALA A C 1
ATOM 715 O O . ALA A 1 93 ? -4.981 -8.453 -4.154 1.00 98.12 93 ALA A O 1
ATOM 716 N N . VAL A 1 94 ? -3.023 -7.942 -3.188 1.00 98.50 94 VAL A N 1
ATOM 717 C CA . VAL A 1 94 ? -2.675 -6.865 -4.109 1.00 98.50 94 VAL A CA 1
ATOM 718 C C . VAL A 1 94 ? -1.178 -6.871 -4.387 1.00 98.50 94 VAL A C 1
ATOM 720 O O . VAL A 1 94 ? -0.356 -7.088 -3.498 1.00 98.50 94 VAL A O 1
ATOM 723 N N . MET A 1 95 ? -0.822 -6.615 -5.641 1.00 98.25 95 MET A N 1
ATOM 724 C CA . MET A 1 95 ? 0.516 -6.189 -6.013 1.00 98.25 95 MET A CA 1
ATOM 725 C C . MET A 1 95 ? 0.566 -4.669 -6.061 1.00 98.25 95 MET A C 1
ATOM 727 O O . MET A 1 95 ? -0.322 -4.048 -6.644 1.00 98.25 95 MET A O 1
ATOM 731 N N . VAL A 1 96 ? 1.610 -4.072 -5.498 1.00 98.12 96 VAL A N 1
ATOM 732 C CA . VAL A 1 96 ? 1.830 -2.622 -5.513 1.00 98.12 96 VAL A CA 1
ATOM 733 C C . VAL A 1 96 ? 3.231 -2.337 -6.021 1.00 98.12 96 VAL A C 1
ATOM 735 O O . VAL A 1 96 ? 4.176 -3.056 -5.685 1.00 98.12 96 VAL A O 1
ATOM 738 N N . ARG A 1 97 ? 3.355 -1.286 -6.830 1.00 98.00 97 ARG A N 1
ATOM 739 C CA . ARG A 1 97 ? 4.634 -0.768 -7.295 1.00 98.00 97 ARG A CA 1
ATOM 740 C C . ARG A 1 97 ? 4.964 0.549 -6.618 1.00 98.00 97 ARG A C 1
ATOM 742 O O . ARG A 1 97 ? 4.107 1.428 -6.550 1.00 98.00 97 ARG A O 1
ATOM 749 N N . GLY A 1 98 ? 6.205 0.687 -6.175 1.00 97.62 98 GLY A N 1
ATOM 750 C CA . GLY A 1 98 ? 6.718 1.915 -5.584 1.00 97.62 98 GLY A CA 1
ATOM 751 C C . GLY A 1 98 ? 8.177 1.781 -5.168 1.00 97.62 98 GLY A C 1
ATOM 752 O O . GLY A 1 98 ? 8.896 0.888 -5.624 1.00 97.62 98 GLY A O 1
ATOM 753 N N . ASP A 1 99 ? 8.590 2.663 -4.266 1.00 98.38 99 ASP A N 1
ATOM 754 C CA . ASP A 1 99 ? 9.952 2.726 -3.752 1.00 98.38 99 ASP A CA 1
ATOM 755 C C . ASP A 1 99 ? 10.004 2.107 -2.356 1.00 98.38 99 ASP A C 1
ATOM 757 O O . ASP A 1 99 ? 9.304 2.555 -1.447 1.00 98.38 99 ASP A O 1
ATOM 761 N N . LEU A 1 100 ? 10.834 1.082 -2.168 1.00 98.62 100 LEU A N 1
ATOM 762 C CA . LEU A 1 100 ? 11.127 0.514 -0.856 1.00 98.62 100 LEU A CA 1
ATOM 763 C C . LEU A 1 100 ? 12.043 1.464 -0.092 1.00 98.62 100 LEU A C 1
ATOM 765 O O . LEU A 1 100 ? 13.243 1.548 -0.362 1.00 98.62 100 LEU A O 1
ATOM 769 N N . GLU A 1 101 ? 11.470 2.173 0.868 1.00 98.19 101 GLU A N 1
ATOM 770 C CA . GLU A 1 101 ? 12.152 3.153 1.702 1.00 98.19 101 GLU A CA 1
ATOM 771 C C . GLU A 1 101 ? 11.450 3.295 3.057 1.00 98.19 101 GLU A C 1
ATOM 773 O O . GLU A 1 101 ? 10.307 2.869 3.240 1.00 98.19 101 GLU A O 1
ATOM 778 N N . SER A 1 102 ? 12.117 3.930 4.025 1.00 98.12 102 SER A N 1
ATOM 779 C CA . SER A 1 102 ? 11.552 4.042 5.369 1.00 98.12 102 SER A CA 1
ATOM 780 C C . SER A 1 102 ? 10.270 4.879 5.386 1.00 98.12 102 SER A C 1
ATOM 782 O O . SER A 1 102 ? 10.259 6.039 4.956 1.00 98.12 102 SER A O 1
ATOM 784 N N . TYR A 1 103 ? 9.204 4.322 5.960 1.00 97.75 103 TYR A N 1
ATOM 785 C CA . TYR A 1 103 ? 7.943 5.007 6.236 1.00 97.75 103 TYR A CA 1
ATOM 786 C C . TYR A 1 103 ? 7.507 4.695 7.669 1.00 97.75 103 TYR A C 1
ATOM 788 O O . TYR A 1 103 ? 7.605 3.560 8.118 1.00 97.75 103 TYR A O 1
ATOM 796 N N . TYR A 1 104 ? 7.113 5.723 8.427 1.00 97.50 104 TYR A N 1
ATOM 797 C CA . TYR A 1 104 ? 6.924 5.633 9.883 1.00 97.50 104 TYR A CA 1
ATOM 798 C C . TYR A 1 104 ? 8.137 5.070 10.648 1.00 97.50 104 TYR A C 1
ATOM 800 O O . TYR A 1 104 ? 7.982 4.396 11.662 1.00 97.50 104 TYR A O 1
ATOM 808 N N . SER A 1 105 ? 9.348 5.389 10.175 1.00 97.31 105 SER A N 1
ATOM 809 C CA . SER A 1 105 ? 10.628 4.978 10.775 1.00 97.31 105 SER A CA 1
ATOM 810 C C . SER A 1 105 ? 10.880 3.463 10.794 1.00 97.31 105 SER A C 1
ATOM 812 O O . SER A 1 105 ? 11.772 3.002 11.501 1.00 97.31 105 SER A O 1
ATOM 814 N N . VAL A 1 106 ? 10.139 2.697 9.990 1.00 98.00 106 VAL A N 1
ATOM 815 C CA . VAL A 1 106 ? 10.336 1.257 9.760 1.00 98.00 106 VAL A CA 1
ATOM 816 C C . VAL A 1 106 ? 10.535 0.987 8.262 1.00 98.00 106 VAL A C 1
ATOM 818 O O . VAL A 1 106 ? 10.316 1.908 7.464 1.00 98.00 106 VAL A O 1
ATOM 821 N N . PRO A 1 107 ? 10.978 -0.218 7.850 1.00 98.62 107 PRO A N 1
ATOM 822 C CA . PRO A 1 107 ? 10.943 -0.625 6.449 1.00 98.62 107 PRO A CA 1
ATOM 823 C C . PRO A 1 107 ? 9.542 -0.445 5.865 1.00 98.62 107 PRO A C 1
ATOM 825 O O . PRO A 1 107 ? 8.561 -0.896 6.451 1.00 98.62 107 PRO A O 1
ATOM 828 N N . GLY A 1 108 ? 9.445 0.239 4.732 1.00 98.50 108 GLY A N 1
ATOM 829 C CA . GLY A 1 108 ? 8.173 0.638 4.144 1.00 98.50 108 GLY A CA 1
ATOM 830 C C . GLY A 1 108 ? 8.228 0.679 2.627 1.00 98.50 108 GLY A C 1
ATOM 831 O O . GLY A 1 108 ? 9.216 0.280 2.001 1.00 98.50 108 GLY A O 1
ATOM 832 N N . MET A 1 109 ? 7.144 1.186 2.047 1.00 98.50 109 MET A N 1
ATOM 833 C CA . MET A 1 109 ? 7.085 1.589 0.649 1.00 98.50 109 MET A CA 1
ATOM 834 C C . MET A 1 109 ? 6.474 2.984 0.551 1.00 98.50 109 MET A C 1
ATOM 836 O O . MET A 1 109 ? 5.492 3.286 1.232 1.00 98.50 109 MET A O 1
ATOM 840 N N . LYS A 1 110 ? 7.020 3.833 -0.315 1.00 97.38 110 LYS A N 1
ATOM 841 C CA . LYS A 1 110 ? 6.421 5.120 -0.681 1.00 97.38 110 LYS A CA 1
ATOM 842 C C . LYS A 1 110 ? 6.278 5.259 -2.183 1.00 97.38 110 LYS A C 1
ATOM 844 O O . LYS A 1 110 ? 6.653 4.376 -2.950 1.00 97.38 110 LYS A O 1
ATOM 849 N N . ASN A 1 111 ? 5.695 6.392 -2.576 1.00 95.31 111 ASN A N 1
ATOM 850 C CA . ASN A 1 111 ? 5.481 6.773 -3.965 1.00 95.31 111 ASN A CA 1
ATOM 851 C C . ASN A 1 111 ? 4.756 5.678 -4.752 1.00 95.31 111 ASN A C 1
ATOM 853 O O . ASN A 1 111 ? 5.034 5.496 -5.932 1.00 95.31 111 ASN A O 1
ATOM 857 N N . ALA A 1 112 ? 3.828 4.962 -4.101 1.00 95.56 112 ALA A N 1
ATOM 858 C CA . ALA A 1 112 ? 3.066 3.920 -4.766 1.00 95.56 112 ALA A CA 1
ATOM 859 C C . ALA A 1 112 ? 2.314 4.518 -5.961 1.00 95.56 112 ALA A C 1
ATOM 861 O O . ALA A 1 112 ? 1.542 5.476 -5.799 1.00 95.56 112 ALA A O 1
ATOM 862 N N . ASP A 1 113 ? 2.579 3.987 -7.154 1.00 94.44 113 ASP A N 1
ATOM 863 C CA . ASP A 1 113 ? 2.184 4.625 -8.409 1.00 94.44 113 ASP A CA 1
ATOM 864 C C . ASP A 1 113 ? 1.467 3.707 -9.410 1.00 94.44 113 ASP A C 1
ATOM 866 O O . ASP A 1 113 ? 0.905 4.222 -10.387 1.00 94.44 113 ASP A O 1
ATOM 870 N N . ASP A 1 114 ? 1.423 2.403 -9.118 1.00 96.50 114 ASP A N 1
ATOM 871 C CA . ASP A 1 114 ? 0.670 1.373 -9.832 1.00 96.50 114 ASP A CA 1
ATOM 872 C C . ASP A 1 114 ? 0.253 0.240 -8.870 1.00 96.50 114 ASP A C 1
ATOM 874 O O . ASP A 1 114 ? 0.889 0.016 -7.834 1.00 96.50 114 ASP A O 1
ATOM 878 N N . TYR A 1 115 ? -0.826 -0.472 -9.201 1.00 97.31 115 TYR A N 1
ATOM 879 C CA . TYR A 1 115 ? -1.310 -1.617 -8.429 1.00 97.31 115 TYR A CA 1
ATOM 880 C C . TYR A 1 115 ? -2.052 -2.636 -9.302 1.00 97.31 115 TYR A C 1
ATOM 882 O O . TYR A 1 115 ? -2.564 -2.330 -10.378 1.00 97.31 115 TYR A O 1
ATOM 890 N N . HIS A 1 116 ? -2.154 -3.869 -8.811 1.00 97.56 116 HIS A N 1
ATOM 891 C CA . HIS A 1 116 ? -2.972 -4.913 -9.417 1.00 97.56 116 HIS A CA 1
ATOM 892 C C . HIS A 1 116 ? -3.548 -5.822 -8.334 1.00 97.56 116 HIS A C 1
ATOM 894 O O . HIS A 1 116 ? -2.796 -6.484 -7.621 1.00 97.56 116 HIS A O 1
ATOM 900 N N . PHE A 1 117 ? -4.872 -5.858 -8.198 1.00 97.44 117 PHE A N 1
ATOM 901 C CA . PHE A 1 117 ? -5.516 -6.848 -7.338 1.00 97.44 117 PHE A CA 1
ATOM 902 C C . PHE A 1 117 ? -5.354 -8.243 -7.933 1.00 97.44 117 PHE A C 1
ATOM 904 O O . PHE A 1 117 ? -5.481 -8.409 -9.144 1.00 97.44 117 PHE A O 1
ATOM 911 N N . LEU A 1 118 ? -5.083 -9.221 -7.075 1.00 95.56 118 LEU A N 1
ATOM 912 C CA . LEU A 1 118 ? -5.049 -10.627 -7.460 1.00 95.56 118 LEU A CA 1
ATOM 913 C C . LEU A 1 118 ? -6.444 -11.227 -7.240 1.00 95.56 118 LEU A C 1
ATOM 915 O O . LEU A 1 118 ? -7.094 -10.907 -6.241 1.00 95.56 118 LEU A O 1
ATOM 919 N N . GLU A 1 119 ? -6.910 -12.016 -8.210 1.00 79.06 119 GLU A N 1
ATOM 920 C CA . GLU A 1 119 ? -8.169 -12.778 -8.137 1.00 79.06 119 GLU A CA 1
ATOM 921 C C . GLU A 1 119 ? -8.037 -14.025 -7.256 1.00 79.06 119 GLU A C 1
ATOM 923 O O . GLU A 1 119 ? -6.948 -14.648 -7.262 1.00 79.06 119 GLU A O 1
#

Solvent-accessible surface area (backbone atoms only — not comparable to full-atom values): 6188 Å² total; per-residue (Å²): 132,59,81,27,31,87,94,34,45,22,45,33,70,52,41,53,75,51,55,82,38,72,80,29,22,32,36,26,11,29,50,33,26,51,68,92,33,71,90,35,71,42,71,68,36,83,56,83,55,47,49,34,36,22,26,13,75,46,51,85,61,79,59,68,94,61,41,34,44,34,35,38,70,43,65,77,54,23,73,65,62,12,38,40,87,28,57,80,38,54,52,33,42,32,33,43,29,21,26,25,35,75,40,72,89,37,58,17,28,32,67,32,77,52,73,45,76,59,133

Foldseek 3Di:
DDEQDPVHRAELVRLQVDAPFWFGKYKFAFAAAADPALVRTDLDLQDDPLQWTWGANALPDDPSLRTAIEGEDDPVVSCVQHCNNPVVSRSWMKMWTGHQYDDNNGTHGYPTDDMDTDD

Sequence (119 aa):
MIKGSRSDPYTVAQAMEHQNKADVWMVGYIVGAFDGTINKFVTDTTGQVRSNVALADNKDETEITLMLPVNITRAAIKDALNICDNPFNINRAVMVRGDLESYYSVPGMKNADDYHFLE

Nearest PDB structures (foldseek):
  2q2t-assembly1_A  TM=4.348E-01  e=4.604E-01  Paramecium bursaria Chlorella virus 1
  4rgm-assembly2_A  TM=4.118E-01  e=7.127E-01  Staphylococcus aureus
  3r8b-assembly5_I  TM=4.727E-01  e=2.192E+00  Staphylococcus aureus
  9b2w-assembly1_A  TM=4.857E-01  e=8.134E+00  Human respirovirus 3